Protein AF-A0A7V6MTU3-F1 (afdb_monomer_lite)

Structure (mmCIF, N/CA/C/O backbone):
data_AF-A0A7V6MTU3-F1
#
_entry.id   AF-A0A7V6MTU3-F1
#
loop_
_atom_site.group_PDB
_atom_site.id
_atom_site.type_symbol
_atom_site.label_atom_id
_atom_site.label_alt_id
_atom_site.label_comp_id
_atom_site.label_asym_id
_atom_site.label_entity_id
_atom_site.label_seq_id
_atom_site.pdbx_PDB_ins_code
_atom_site.Cartn_x
_atom_site.Cartn_y
_atom_site.Cartn_z
_atom_site.occupancy
_atom_site.B_iso_or_equiv
_atom_site.auth_seq_id
_atom_site.auth_comp_id
_atom_site.auth_asym_id
_atom_site.auth_atom_id
_atom_site.pdbx_PDB_model_num
ATOM 1 N N . VAL A 1 1 ? -1.695 -8.037 12.614 1.00 57.41 1 VAL A N 1
ATOM 2 C CA . VAL A 1 1 ? -1.425 -8.576 11.260 1.00 57.41 1 VAL A CA 1
ATOM 3 C C . VAL A 1 1 ? -1.387 -7.404 10.296 1.00 57.41 1 VAL A C 1
ATOM 5 O O . VAL A 1 1 ? -2.294 -6.583 10.355 1.00 57.41 1 VAL A O 1
ATOM 8 N N . LEU A 1 2 ? -0.326 -7.271 9.498 1.00 67.94 2 LEU A N 1
ATOM 9 C CA . LEU A 1 2 ? -0.232 -6.248 8.453 1.00 67.94 2 LEU A CA 1
ATOM 10 C C . LEU A 1 2 ? -1.149 -6.661 7.292 1.00 67.94 2 LEU A C 1
ATOM 12 O O . LEU A 1 2 ? -0.960 -7.730 6.722 1.00 67.94 2 LEU A O 1
ATOM 16 N N . GLU A 1 3 ? -2.148 -5.844 6.965 1.00 87.69 3 GLU A N 1
ATOM 17 C CA . GLU A 1 3 ? -3.038 -6.075 5.822 1.00 87.69 3 GLU A CA 1
ATOM 18 C C . GLU A 1 3 ? -2.499 -5.295 4.621 1.00 87.69 3 GLU A C 1
ATOM 20 O O . GLU A 1 3 ? -2.469 -4.060 4.627 1.00 87.69 3 GLU A O 1
ATOM 25 N N . TYR A 1 4 ? -2.049 -6.016 3.595 1.00 91.81 4 TYR A N 1
ATOM 26 C CA . TYR A 1 4 ? -1.508 -5.421 2.381 1.00 91.81 4 TYR A CA 1
ATOM 27 C C . TYR A 1 4 ? -1.908 -6.210 1.134 1.00 91.81 4 TYR A C 1
ATOM 29 O O . TYR A 1 4 ? -2.201 -7.403 1.188 1.00 91.81 4 TYR A O 1
ATOM 37 N N . ARG A 1 5 ? -1.901 -5.521 -0.007 1.00 93.12 5 ARG A N 1
ATOM 38 C CA . ARG A 1 5 ? -2.094 -6.085 -1.341 1.00 93.12 5 ARG A CA 1
ATOM 39 C C . ARG A 1 5 ? -1.060 -5.498 -2.289 1.00 93.12 5 ARG A C 1
ATOM 41 O O . ARG A 1 5 ? -0.813 -4.292 -2.267 1.00 93.12 5 ARG A O 1
ATOM 48 N N . ILE A 1 6 ? -0.489 -6.352 -3.131 1.00 91.88 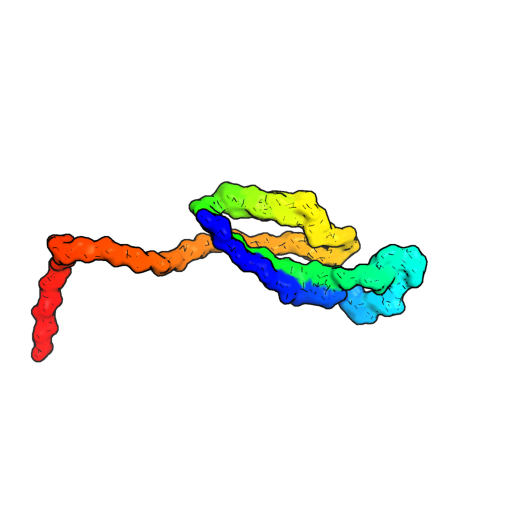6 ILE A N 1
ATOM 49 C CA . ILE A 1 6 ? 0.475 -5.969 -4.162 1.00 91.88 6 ILE A CA 1
ATOM 50 C C . ILE A 1 6 ? -0.087 -6.417 -5.503 1.00 91.88 6 ILE A C 1
ATOM 52 O O . ILE A 1 6 ? -0.473 -7.571 -5.664 1.00 91.88 6 ILE A O 1
ATOM 56 N N . GLU A 1 7 ? -0.156 -5.497 -6.457 1.00 91.81 7 GLU A N 1
ATOM 57 C CA . GLU A 1 7 ? -0.690 -5.752 -7.792 1.00 91.81 7 GLU A CA 1
ATOM 58 C C . GLU A 1 7 ? 0.359 -5.374 -8.838 1.00 91.81 7 GLU A C 1
ATOM 60 O O . GLU A 1 7 ? 0.898 -4.267 -8.804 1.00 91.81 7 GLU A O 1
ATOM 65 N N . ARG A 1 8 ? 0.629 -6.262 -9.802 1.00 89.06 8 ARG A N 1
ATOM 66 C CA . ARG A 1 8 ? 1.375 -5.901 -11.014 1.00 89.06 8 ARG A CA 1
ATOM 67 C C . ARG A 1 8 ? 0.433 -5.140 -11.943 1.00 89.06 8 ARG A C 1
ATOM 69 O O . ARG A 1 8 ? -0.552 -5.697 -12.415 1.00 89.06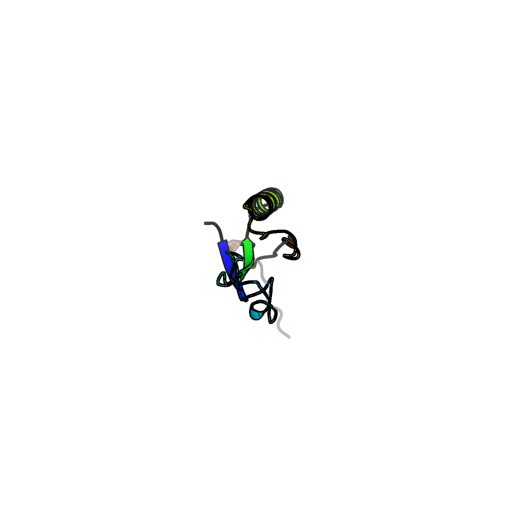 8 ARG A O 1
ATOM 76 N N . ILE A 1 9 ? 0.752 -3.883 -12.220 1.00 87.88 9 ILE A N 1
ATOM 77 C CA . ILE A 1 9 ? -0.051 -2.988 -13.063 1.00 87.88 9 ILE A CA 1
ATOM 78 C C . ILE A 1 9 ? 0.629 -2.644 -14.396 1.00 87.88 9 ILE A C 1
ATOM 80 O O . ILE A 1 9 ? 0.052 -1.912 -15.193 1.00 87.88 9 ILE A O 1
ATOM 84 N N . GLY A 1 10 ? 1.835 -3.161 -14.650 1.00 80.44 10 GLY A N 1
ATOM 85 C CA . GLY A 1 10 ? 2.540 -2.986 -15.921 1.00 80.44 10 GLY A CA 1
ATOM 86 C C . GLY A 1 10 ? 3.742 -3.921 -16.075 1.00 80.44 10 GLY A C 1
ATOM 87 O O . GLY A 1 10 ? 4.301 -4.381 -15.080 1.00 80.44 10 GLY A O 1
ATOM 88 N N . ILE A 1 11 ? 4.077 -4.226 -17.327 1.00 80.56 11 ILE A N 1
ATOM 89 C CA . ILE A 1 11 ? 5.294 -4.902 -17.812 1.00 80.56 11 ILE A CA 1
ATOM 90 C C . ILE A 1 11 ? 5.859 -3.996 -18.910 1.00 80.56 11 ILE A C 1
ATOM 92 O O . ILE A 1 11 ? 5.067 -3.396 -19.636 1.00 80.56 11 ILE A O 1
ATOM 96 N N . ASP A 1 12 ? 7.180 -3.860 -18.980 1.00 76.25 12 ASP A N 1
ATOM 97 C CA . ASP A 1 12 ? 7.889 -2.925 -19.858 1.00 76.25 12 ASP A CA 1
ATOM 98 C C . ASP A 1 12 ? 7.351 -1.494 -19.692 1.00 76.25 12 ASP A C 1
ATOM 100 O O . ASP A 1 12 ? 7.080 -0.764 -20.640 1.00 76.25 12 ASP A O 1
ATOM 104 N N . SER A 1 13 ? 7.101 -1.098 -18.447 1.00 71.12 13 SER A N 1
ATOM 105 C CA . SER A 1 13 ? 6.476 0.176 -18.086 1.00 71.12 13 SER A CA 1
ATOM 106 C C . SER A 1 13 ? 7.389 1.392 -18.275 1.00 71.12 13 SER A C 1
ATOM 108 O O . SER A 1 13 ? 6.878 2.511 -18.337 1.00 71.12 13 SER A O 1
ATOM 110 N N . LEU A 1 14 ? 8.710 1.202 -18.344 1.00 72.75 14 LEU A N 1
ATOM 111 C CA . LEU A 1 14 ? 9.699 2.253 -18.593 1.00 72.75 14 LEU A CA 1
ATOM 112 C C . LEU A 1 14 ? 9.919 2.453 -20.087 1.00 72.75 14 LEU A C 1
ATOM 114 O O . LEU A 1 14 ? 9.909 3.584 -20.572 1.00 72.75 14 LEU A O 1
ATOM 118 N N . TYR A 1 15 ? 10.126 1.352 -20.806 1.00 71.94 15 TYR A N 1
ATOM 119 C CA . TYR A 1 15 ? 10.577 1.391 -22.196 1.00 71.94 15 TYR A CA 1
ATOM 120 C C . TYR A 1 15 ? 9.450 1.115 -23.196 1.00 71.94 15 TYR A C 1
ATOM 122 O O . TYR A 1 15 ? 9.517 1.578 -24.337 1.00 71.94 15 TYR A O 1
ATOM 130 N N . GLY A 1 16 ? 8.388 0.423 -22.779 1.00 71.00 16 GLY A N 1
ATOM 131 C CA . GLY A 1 16 ? 7.240 0.073 -23.611 1.00 71.00 16 GLY A CA 1
ATOM 132 C C . GLY A 1 16 ? 7.665 -0.539 -24.943 1.00 71.00 16 GLY A C 1
ATOM 133 O O . GLY A 1 16 ? 8.586 -1.348 -25.018 1.00 71.00 16 GLY A O 1
ATOM 134 N N . SER A 1 17 ? 7.051 -0.073 -26.031 1.00 70.06 17 SER A N 1
ATOM 135 C CA . SER A 1 17 ? 7.377 -0.499 -27.400 1.00 70.06 17 SER A CA 1
ATOM 136 C C . SER A 1 17 ? 8.793 -0.120 -27.863 1.00 70.06 17 SER A C 1
ATOM 138 O O . SER A 1 17 ? 9.220 -0.561 -28.929 1.00 70.06 17 SER A O 1
ATOM 140 N N . ARG A 1 18 ? 9.523 0.714 -27.107 1.00 70.25 18 ARG A N 1
ATOM 141 C CA . ARG A 1 18 ? 10.909 1.106 -27.409 1.00 70.25 18 ARG A CA 1
ATOM 142 C C . ARG A 1 18 ? 11.940 0.166 -26.784 1.00 70.25 18 ARG A C 1
ATOM 144 O O . ARG A 1 18 ? 13.127 0.409 -26.961 1.00 70.25 18 ARG A O 1
ATOM 151 N N . SER A 1 19 ? 11.527 -0.911 -26.113 1.00 69.06 19 SER A N 1
ATOM 152 C CA . SER A 1 19 ? 12.442 -1.955 -25.624 1.00 69.06 19 SER A CA 1
ATOM 153 C C . SER A 1 19 ? 13.351 -2.497 -26.738 1.00 69.06 19 SER A C 1
ATOM 155 O O . SER A 1 19 ? 14.557 -2.619 -26.550 1.00 69.06 19 SER A O 1
ATOM 157 N N . ASN A 1 20 ? 12.809 -2.672 -27.949 1.00 69.38 20 ASN A N 1
ATOM 158 C CA . ASN A 1 20 ? 13.565 -3.087 -29.138 1.00 69.38 20 ASN A CA 1
ATOM 159 C C . ASN A 1 20 ? 14.571 -2.040 -29.659 1.00 69.38 20 ASN A C 1
ATOM 161 O O . ASN A 1 20 ? 15.373 -2.358 -30.532 1.00 69.38 20 ASN A O 1
ATOM 165 N N . GLN A 1 21 ? 14.522 -0.797 -29.167 1.00 72.62 21 GLN A N 1
ATOM 166 C CA . GLN A 1 21 ? 15.457 0.280 -29.522 1.00 72.62 21 GLN A CA 1
ATOM 167 C C . GLN A 1 21 ? 16.605 0.406 -28.509 1.00 72.62 21 GLN A C 1
ATOM 169 O O . GLN A 1 21 ? 17.508 1.219 -28.705 1.00 72.62 21 GLN A O 1
ATOM 174 N N . ILE A 1 22 ? 16.579 -0.376 -27.424 1.00 71.12 22 ILE A N 1
ATOM 175 C CA . ILE A 1 22 ? 17.667 -0.431 -26.450 1.00 71.12 22 ILE A CA 1
ATOM 176 C C . ILE A 1 22 ? 18.836 -1.203 -27.088 1.00 71.12 22 ILE A C 1
ATOM 178 O O . ILE A 1 22 ? 18.630 -2.341 -27.518 1.00 71.12 22 ILE A O 1
ATOM 182 N N . PRO A 1 23 ? 20.052 -0.624 -27.156 1.00 73.56 23 PRO A N 1
ATOM 183 C CA . PRO A 1 23 ? 21.213 -1.305 -27.722 1.00 73.56 23 PRO A CA 1
ATOM 184 C C . PRO A 1 23 ? 21.507 -2.635 -27.023 1.00 73.56 23 PRO A C 1
ATOM 186 O O . PRO A 1 23 ? 21.392 -2.743 -25.806 1.00 73.56 23 PRO A O 1
ATOM 189 N N . ASP A 1 24 ? 21.970 -3.627 -27.779 1.00 71.88 24 ASP A N 1
ATOM 190 C CA . ASP A 1 24 ? 22.344 -4.969 -27.293 1.00 71.88 24 ASP A CA 1
ATOM 191 C C . ASP A 1 24 ? 23.442 -4.951 -26.229 1.00 71.88 24 ASP A C 1
ATOM 193 O O . ASP A 1 24 ? 23.537 -5.850 -25.401 1.00 71.88 24 ASP A O 1
ATOM 197 N N . THR A 1 25 ? 24.250 -3.897 -26.231 1.00 70.88 25 THR A N 1
ATOM 198 C CA . THR A 1 25 ? 25.297 -3.634 -25.243 1.00 70.88 25 THR A CA 1
ATOM 199 C C . THR A 1 25 ? 24.759 -3.090 -23.922 1.00 70.88 25 THR A C 1
ATOM 201 O O . THR A 1 25 ? 25.498 -3.034 -22.940 1.00 70.88 25 THR A O 1
ATOM 204 N N . TYR A 1 26 ? 23.489 -2.682 -23.868 1.00 64.31 26 TYR A N 1
ATOM 205 C CA . TYR A 1 26 ? 22.865 -2.195 -22.648 1.00 64.31 26 TYR A CA 1
ATOM 206 C C . TYR A 1 26 ? 22.401 -3.392 -21.802 1.00 64.31 26 TYR A C 1
ATOM 208 O O . TYR A 1 26 ? 21.588 -4.192 -22.271 1.00 64.31 26 TYR A O 1
ATOM 216 N N . PRO A 1 27 ? 22.823 -3.506 -20.527 1.00 59.62 27 PRO A N 1
ATOM 217 C CA . PRO A 1 27 ? 22.502 -4.657 -19.671 1.00 59.62 27 PRO A CA 1
ATOM 218 C C . PRO A 1 27 ? 20.994 -4.824 -19.398 1.00 59.62 27 PRO A C 1
ATOM 220 O O . PRO A 1 27 ? 20.565 -5.829 -18.840 1.00 59.62 27 PRO A O 1
ATOM 223 N N . VAL A 1 28 ? 20.188 -3.838 -19.800 1.00 60.97 28 VAL A N 1
ATOM 224 C CA . VAL A 1 28 ? 18.748 -3.725 -19.553 1.00 60.97 28 VAL A CA 1
ATOM 225 C C . VAL A 1 28 ? 17.910 -4.215 -20.748 1.00 60.97 28 VAL A C 1
ATOM 227 O O . VAL A 1 28 ? 16.697 -4.306 -20.616 1.00 60.97 28 VAL A O 1
ATOM 230 N N . LYS A 1 29 ? 18.505 -4.576 -21.903 1.00 58.81 29 LYS A N 1
ATOM 231 C CA . LYS A 1 29 ? 17.749 -4.965 -23.119 1.00 58.81 29 LYS A CA 1
ATOM 232 C C . LYS A 1 29 ? 16.774 -6.134 -22.891 1.00 58.81 29 LYS A C 1
ATOM 234 O O . LYS A 1 29 ? 15.708 -6.166 -23.492 1.00 58.81 29 LYS A O 1
ATOM 239 N N . ASN A 1 30 ? 17.116 -7.050 -21.982 1.00 58.00 30 ASN A N 1
ATOM 240 C CA . ASN A 1 30 ? 16.267 -8.184 -21.596 1.00 58.00 30 ASN A CA 1
ATOM 241 C C . ASN A 1 30 ? 15.622 -8.013 -20.208 1.00 58.00 30 ASN A C 1
ATOM 243 O O . ASN A 1 30 ? 15.045 -8.961 -19.677 1.00 58.00 30 ASN A O 1
ATOM 247 N N . ALA A 1 31 ? 15.755 -6.842 -19.580 1.00 59.81 31 ALA A N 1
ATOM 248 C CA . ALA A 1 31 ? 15.173 -6.589 -18.272 1.00 59.81 31 ALA A CA 1
ATOM 249 C C . ALA A 1 31 ? 13.719 -6.143 -18.443 1.00 59.81 31 ALA A C 1
ATOM 251 O O . ALA A 1 31 ? 13.440 -5.013 -18.837 1.00 59.81 31 ALA A O 1
ATOM 252 N N . THR A 1 32 ? 12.794 -7.040 -18.114 1.00 65.19 32 THR A N 1
ATOM 253 C CA . THR A 1 32 ? 11.374 -6.718 -17.999 1.00 65.19 32 THR A CA 1
ATOM 254 C C . THR A 1 32 ? 11.176 -5.801 -16.798 1.00 65.19 32 THR A C 1
ATOM 256 O O . THR A 1 32 ? 11.197 -6.248 -15.649 1.00 65.19 32 THR A O 1
ATOM 259 N N . ASP A 1 33 ? 11.001 -4.507 -17.035 1.00 74.75 33 ASP A N 1
ATOM 260 C CA . ASP A 1 33 ? 10.652 -3.595 -15.956 1.00 74.75 33 ASP A CA 1
ATOM 261 C C . ASP A 1 33 ? 9.167 -3.776 -15.596 1.00 74.75 33 ASP A C 1
ATOM 263 O O . ASP A 1 33 ? 8.304 -3.941 -16.461 1.00 74.75 33 ASP A O 1
ATOM 267 N N . VAL A 1 34 ? 8.852 -3.808 -14.304 1.00 79.06 34 VAL A N 1
ATOM 268 C CA . VAL A 1 34 ? 7.480 -4.022 -13.833 1.00 79.06 34 VAL A CA 1
ATOM 269 C C . VAL A 1 34 ? 7.000 -2.824 -13.045 1.00 79.06 34 VAL A C 1
ATOM 271 O O . VAL A 1 34 ? 7.693 -2.303 -12.171 1.00 79.06 34 VAL A O 1
ATOM 274 N N . ARG A 1 35 ? 5.757 -2.420 -13.303 1.00 83.50 35 ARG A N 1
ATOM 275 C CA . ARG A 1 35 ? 5.073 -1.446 -12.460 1.00 83.50 35 ARG A CA 1
ATOM 276 C C . ARG A 1 35 ? 4.190 -2.172 -11.468 1.00 83.50 35 ARG A C 1
ATOM 278 O O . ARG A 1 35 ? 3.340 -2.977 -11.849 1.00 83.50 35 ARG A O 1
ATOM 285 N N . VAL A 1 36 ? 4.363 -1.844 -10.197 1.00 86.75 36 VAL A N 1
ATOM 286 C CA . VAL A 1 36 ? 3.615 -2.432 -9.086 1.00 86.75 36 VAL A CA 1
ATOM 287 C C . VAL A 1 36 ? 2.798 -1.373 -8.354 1.00 86.75 36 VAL A C 1
ATOM 289 O O . VAL A 1 36 ? 3.166 -0.199 -8.301 1.00 86.75 36 VAL A O 1
ATOM 292 N N . ARG A 1 37 ? 1.666 -1.790 -7.790 1.00 90.25 37 ARG A N 1
ATOM 293 C CA . ARG A 1 37 ? 0.833 -0.997 -6.888 1.00 90.25 37 ARG A CA 1
ATOM 294 C C . ARG A 1 37 ? 0.777 -1.690 -5.538 1.00 90.25 37 ARG A C 1
ATOM 296 O O . ARG A 1 37 ? 0.363 -2.841 -5.454 1.00 90.25 37 ARG A O 1
ATOM 303 N N . PHE A 1 38 ? 1.121 -0.947 -4.496 1.00 91.75 38 PHE A N 1
ATOM 304 C CA . PHE A 1 38 ? 0.965 -1.371 -3.113 1.00 91.75 38 PHE A CA 1
ATOM 305 C C . PHE A 1 38 ? -0.275 -0.710 -2.518 1.00 91.75 38 PHE A C 1
ATOM 307 O O . PHE A 1 38 ? -0.482 0.496 -2.660 1.00 91.75 38 PHE A O 1
ATOM 314 N N . VAL A 1 39 ? -1.093 -1.501 -1.836 1.00 93.31 39 VAL A N 1
ATOM 315 C CA . VAL A 1 39 ? -2.195 -1.023 -1.002 1.00 93.31 39 VAL A CA 1
ATOM 316 C C . VAL A 1 39 ? -1.954 -1.578 0.389 1.00 93.31 39 VAL A C 1
ATOM 318 O O . VAL A 1 39 ? -1.927 -2.790 0.564 1.00 93.31 39 VAL A O 1
ATOM 321 N N . VAL A 1 40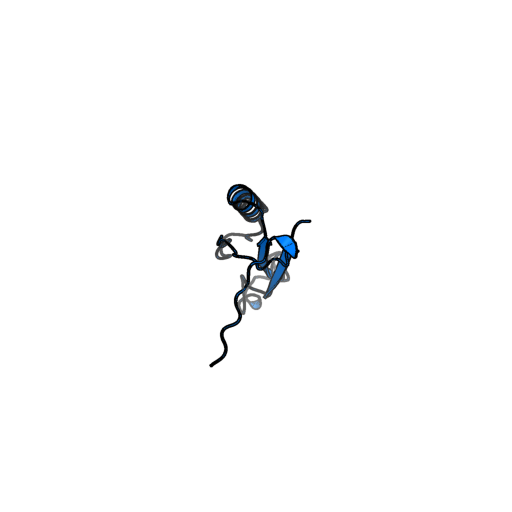 ? -1.758 -0.706 1.372 1.00 92.88 40 VAL A N 1
ATOM 322 C CA . VAL A 1 40 ? -1.436 -1.105 2.747 1.00 92.88 40 VAL A CA 1
ATOM 323 C C . VAL A 1 40 ? -2.416 -0.426 3.690 1.00 92.88 40 VAL A C 1
ATOM 325 O O . VAL A 1 40 ? -2.649 0.781 3.585 1.00 92.88 40 VAL A O 1
ATOM 328 N N . ARG A 1 41 ? -3.003 -1.192 4.613 1.00 92.50 41 ARG A N 1
ATOM 329 C CA . ARG A 1 41 ? -3.795 -0.640 5.713 1.00 92.50 41 ARG A CA 1
ATOM 330 C C . ARG A 1 41 ? -2.903 -0.492 6.940 1.00 92.50 41 ARG A C 1
ATOM 332 O O . ARG A 1 41 ? -2.240 -1.435 7.361 1.00 92.50 41 ARG A O 1
ATOM 339 N N . VAL A 1 42 ? -2.926 0.698 7.527 1.00 91.94 42 VAL A N 1
ATOM 340 C CA . VAL A 1 42 ? -2.146 1.054 8.716 1.00 91.94 42 VAL A CA 1
ATOM 341 C C . VAL A 1 42 ? -3.045 1.690 9.771 1.00 91.94 42 VAL A C 1
ATOM 343 O O . VAL A 1 42 ? -4.112 2.216 9.456 1.00 91.94 42 VAL A O 1
ATOM 346 N N . SER A 1 43 ? -2.619 1.642 11.032 1.00 90.19 43 SER A N 1
ATOM 347 C CA . SER A 1 43 ? -3.384 2.152 12.177 1.00 90.19 43 SER A CA 1
ATOM 348 C C . SER A 1 43 ? -3.267 3.665 12.381 1.00 90.19 43 SER A C 1
ATOM 350 O O . SER A 1 43 ? -4.064 4.243 13.115 1.00 90.19 43 SER A O 1
ATOM 352 N N . SER A 1 44 ? -2.286 4.326 11.755 1.00 90.88 44 SER A N 1
ATOM 353 C CA . SER A 1 44 ? -2.068 5.764 11.914 1.00 90.88 44 SER A CA 1
ATOM 354 C C . SER A 1 44 ? -1.430 6.409 10.684 1.00 90.88 44 SER A C 1
ATOM 356 O O . SER A 1 44 ? -0.774 5.754 9.873 1.00 90.88 44 SER A O 1
ATOM 358 N N . ASN A 1 45 ? -1.560 7.735 10.590 1.00 91.69 45 ASN A N 1
ATOM 359 C CA . ASN A 1 45 ? -0.864 8.525 9.573 1.00 91.69 45 ASN A CA 1
ATOM 360 C C . ASN A 1 45 ? 0.665 8.475 9.725 1.00 91.69 45 ASN A C 1
ATOM 362 O O . ASN A 1 45 ? 1.374 8.623 8.733 1.00 91.69 45 ASN A O 1
ATOM 366 N N . MET A 1 46 ? 1.189 8.275 10.940 1.00 94.00 46 MET A N 1
ATOM 367 C CA . MET A 1 46 ? 2.636 8.137 11.137 1.00 94.00 46 MET A CA 1
ATOM 368 C C . MET A 1 46 ? 3.157 6.838 10.525 1.00 94.00 46 MET A C 1
ATOM 370 O O . MET A 1 46 ? 4.163 6.858 9.823 1.00 94.00 46 MET A O 1
ATOM 374 N N . GLU A 1 47 ? 2.442 5.731 10.719 1.00 92.94 47 GLU A N 1
ATOM 375 C CA . GLU A 1 47 ? 2.784 4.454 10.085 1.00 92.94 47 GLU A CA 1
ATOM 376 C C . GLU A 1 47 ? 2.650 4.533 8.556 1.00 92.94 47 GLU A C 1
ATOM 378 O O . GLU A 1 47 ? 3.512 4.025 7.844 1.00 92.94 47 GLU A O 1
ATOM 383 N N . ALA A 1 48 ? 1.651 5.259 8.032 1.00 92.38 48 ALA A N 1
ATOM 384 C CA . ALA A 1 48 ? 1.527 5.503 6.589 1.00 92.38 48 ALA A CA 1
ATOM 385 C C . ALA A 1 48 ? 2.776 6.192 6.012 1.00 92.38 48 ALA A C 1
ATOM 387 O O . ALA A 1 48 ? 3.287 5.785 4.970 1.00 92.38 48 ALA A O 1
ATOM 388 N N . ARG A 1 49 ? 3.304 7.202 6.720 1.00 92.81 49 ARG A N 1
ATOM 389 C CA . ARG A 1 49 ? 4.534 7.907 6.324 1.00 92.81 49 ARG A CA 1
ATOM 390 C C . ARG A 1 49 ? 5.762 7.002 6.362 1.00 92.81 49 ARG A C 1
ATOM 392 O O . ARG A 1 49 ? 6.600 7.108 5.476 1.00 92.81 49 ARG A O 1
ATOM 399 N N . LYS A 1 50 ? 5.871 6.108 7.350 1.00 92.69 50 LYS A N 1
ATOM 400 C CA . LYS A 1 50 ? 6.971 5.130 7.405 1.00 92.69 50 LYS A CA 1
ATOM 401 C C . LYS A 1 50 ? 6.947 4.201 6.194 1.00 92.69 50 LYS A C 1
ATOM 403 O O . LYS A 1 50 ? 7.977 4.031 5.554 1.00 92.69 50 LYS A O 1
ATOM 408 N N . VAL A 1 51 ? 5.771 3.675 5.846 1.00 90.88 51 VAL A N 1
ATOM 409 C CA . VAL A 1 51 ? 5.598 2.840 4.647 1.00 90.88 51 VAL A CA 1
ATOM 410 C C . VAL A 1 51 ? 5.979 3.618 3.388 1.00 90.88 51 VAL A C 1
ATOM 412 O O . VAL A 1 51 ? 6.729 3.114 2.562 1.00 90.88 51 VAL A O 1
ATOM 415 N N . GLU A 1 52 ? 5.514 4.859 3.241 1.00 89.00 52 GLU A N 1
ATOM 416 C CA . GLU A 1 52 ? 5.889 5.706 2.104 1.00 89.00 52 GLU A CA 1
ATOM 417 C C . GLU A 1 52 ? 7.405 5.930 2.008 1.00 89.00 52 GLU A C 1
ATOM 419 O O . GLU A 1 52 ? 7.963 5.830 0.915 1.00 89.00 52 GLU A O 1
ATOM 424 N N . ASN A 1 53 ? 8.067 6.206 3.132 1.00 89.69 53 ASN A N 1
ATOM 425 C CA . ASN A 1 53 ? 9.512 6.414 3.173 1.00 89.69 53 ASN A CA 1
ATOM 426 C C . ASN A 1 53 ? 10.280 5.152 2.783 1.00 89.69 53 ASN A C 1
ATOM 428 O O . ASN A 1 53 ? 11.219 5.252 2.002 1.00 89.69 53 ASN A O 1
ATOM 432 N N . GLU A 1 54 ? 9.859 3.982 3.264 1.00 88.69 54 GLU A N 1
ATOM 433 C CA . GLU A 1 54 ? 10.470 2.701 2.899 1.00 88.69 54 GLU A CA 1
ATOM 434 C C . GLU A 1 54 ? 10.330 2.434 1.393 1.00 88.69 54 GLU A C 1
ATOM 436 O O . GLU A 1 54 ? 11.306 2.145 0.703 1.00 88.69 54 GLU A O 1
ATOM 441 N N . ILE A 1 55 ? 9.125 2.635 0.848 1.00 86.56 55 ILE A N 1
ATOM 442 C CA . ILE A 1 55 ? 8.839 2.447 -0.581 1.00 86.56 55 ILE A CA 1
ATOM 443 C C . ILE A 1 55 ? 9.644 3.426 -1.448 1.00 86.56 55 ILE A C 1
ATOM 445 O O . ILE A 1 55 ? 10.109 3.070 -2.529 1.00 86.56 55 ILE A O 1
ATOM 449 N N . LYS A 1 56 ? 9.835 4.668 -0.995 1.00 82.69 56 LYS A N 1
ATOM 450 C CA . LYS A 1 56 ? 10.657 5.652 -1.713 1.00 82.69 56 LYS A CA 1
ATOM 451 C C . LYS A 1 56 ? 12.156 5.378 -1.569 1.00 82.69 56 LYS A C 1
ATOM 453 O O . LYS A 1 56 ? 12.885 5.573 -2.539 1.00 82.69 56 LYS A O 1
ATOM 458 N N . GLY A 1 57 ? 12.598 4.936 -0.394 1.00 80.19 57 GLY A N 1
ATOM 459 C CA . GLY A 1 57 ? 13.999 4.685 -0.058 1.00 80.19 57 GLY A CA 1
ATOM 460 C C . GLY A 1 57 ? 14.563 3.406 -0.675 1.00 80.19 57 GLY A C 1
ATOM 461 O O . GLY A 1 57 ? 15.723 3.392 -1.071 1.00 80.19 57 GLY A O 1
ATOM 462 N N . GLY A 1 58 ? 13.741 2.366 -0.848 1.00 71.12 58 GLY A N 1
ATOM 463 C CA . GLY A 1 58 ? 14.158 1.054 -1.359 1.00 71.12 58 GLY A CA 1
ATOM 464 C C . GLY A 1 58 ? 14.541 0.994 -2.844 1.00 71.12 58 GLY A C 1
ATOM 465 O O . GLY A 1 58 ? 14.669 -0.098 -3.386 1.00 71.12 58 GLY A O 1
ATOM 466 N N . GLY A 1 59 ? 14.673 2.129 -3.541 1.00 63.25 59 GLY A N 1
ATOM 467 C CA . GLY A 1 59 ? 15.114 2.150 -4.945 1.00 63.25 59 GLY A CA 1
ATOM 468 C C . GLY A 1 59 ? 14.141 1.493 -5.934 1.00 63.25 59 GLY A C 1
ATOM 469 O O . GLY A 1 59 ? 14.509 1.210 -7.068 1.00 63.25 59 GLY A O 1
ATOM 470 N N . ILE A 1 60 ? 12.882 1.282 -5.531 1.00 62.62 60 ILE A N 1
ATOM 471 C CA . ILE A 1 60 ? 11.807 0.692 -6.359 1.00 62.62 60 ILE A CA 1
ATOM 472 C C . ILE A 1 60 ? 11.453 1.589 -7.558 1.00 62.62 60 ILE A C 1
ATOM 474 O O . ILE A 1 60 ? 10.808 1.172 -8.519 1.00 62.62 60 ILE A O 1
ATOM 478 N N . ASN A 1 61 ? 11.903 2.840 -7.509 1.00 58.88 61 ASN A N 1
ATOM 479 C CA . ASN A 1 61 ? 11.974 3.714 -8.662 1.00 58.88 61 ASN A CA 1
ATOM 480 C C . ASN A 1 61 ? 13.237 3.343 -9.421 1.00 58.88 61 ASN A C 1
ATOM 482 O O . ASN A 1 61 ? 14.328 3.770 -9.044 1.00 58.88 61 ASN A O 1
ATOM 486 N N . GLY A 1 62 ? 13.088 2.565 -10.489 1.00 55.66 62 GLY A N 1
ATOM 487 C CA . GLY A 1 62 ? 14.169 2.384 -11.450 1.00 55.66 62 GLY A CA 1
ATOM 488 C C . GLY A 1 62 ? 14.763 3.729 -11.895 1.00 55.66 62 GLY A C 1
ATOM 489 O O . GLY A 1 62 ? 14.138 4.788 -11.733 1.00 55.66 62 GLY A O 1
ATOM 490 N N . VAL A 1 63 ? 15.975 3.645 -12.450 1.00 51.38 63 VAL A N 1
ATOM 491 C CA . VAL A 1 63 ? 16.827 4.745 -12.939 1.00 51.38 63 VAL A CA 1
ATOM 492 C C . VAL A 1 63 ? 16.019 5.835 -13.666 1.00 51.38 63 VAL A C 1
ATOM 494 O O . VAL A 1 63 ? 14.982 5.554 -14.264 1.00 51.38 63 VAL A O 1
ATOM 497 N N . ALA A 1 64 ? 16.496 7.083 -13.583 1.00 50.75 64 ALA A N 1
ATOM 498 C CA . ALA A 1 64 ? 15.906 8.300 -14.152 1.00 50.75 64 ALA A CA 1
ATOM 499 C C . ALA A 1 64 ? 14.970 8.057 -15.361 1.00 50.75 64 ALA A C 1
ATOM 501 O O . ALA A 1 64 ? 15.421 7.656 -16.429 1.00 50.75 64 ALA A O 1
ATOM 502 N N . GLY A 1 65 ? 13.664 8.314 -15.184 1.00 52.41 65 GLY A N 1
ATOM 503 C CA . GLY A 1 65 ? 12.644 8.156 -16.237 1.00 52.41 65 GLY A CA 1
ATOM 504 C C . GLY A 1 65 ? 11.367 7.410 -15.823 1.00 52.41 65 GLY A C 1
ATOM 505 O O . GLY A 1 65 ? 10.364 7.490 -16.523 1.00 52.41 65 GLY A O 1
ATOM 506 N N . SER A 1 66 ? 11.345 6.754 -14.658 1.00 58.31 66 SER A N 1
ATOM 507 C CA . SER A 1 66 ? 10.242 5.879 -14.207 1.00 58.31 66 SER A CA 1
ATOM 508 C C . SER A 1 66 ? 8.920 6.550 -13.804 1.00 58.31 66 SER A C 1
ATOM 510 O O . SER A 1 66 ? 7.935 5.883 -13.467 1.00 58.31 66 SER A O 1
ATOM 512 N N . GLY A 1 67 ? 8.865 7.883 -13.829 1.00 63.38 67 GLY A N 1
ATOM 513 C CA . GLY A 1 67 ? 7.718 8.656 -13.344 1.00 63.38 67 GLY A CA 1
ATOM 514 C C . GLY A 1 67 ? 7.553 8.659 -11.814 1.00 63.38 67 GLY A C 1
ATOM 515 O O . GLY A 1 67 ? 6.596 9.261 -11.328 1.00 63.38 67 GLY A O 1
ATOM 516 N N . GLY A 1 68 ? 8.482 8.029 -11.078 1.00 74.00 68 GLY A N 1
ATOM 517 C CA . GLY A 1 68 ? 8.570 8.009 -9.611 1.00 74.00 68 GLY A CA 1
ATOM 518 C C . GLY A 1 68 ? 7.465 7.224 -8.888 1.00 74.00 68 GLY A C 1
ATOM 519 O O . GLY A 1 68 ? 6.532 6.701 -9.503 1.00 74.00 68 GLY A O 1
ATOM 520 N N . VAL A 1 69 ? 7.542 7.176 -7.549 1.00 81.88 69 VAL A N 1
ATOM 521 C CA . VAL A 1 69 ? 6.447 6.681 -6.696 1.00 81.88 69 VAL A CA 1
ATOM 522 C C . VAL A 1 69 ? 5.404 7.777 -6.549 1.00 81.88 69 VAL A C 1
ATOM 524 O O . VAL A 1 69 ? 5.700 8.868 -6.059 1.00 81.88 69 VAL A O 1
ATOM 527 N N . LYS A 1 70 ? 4.152 7.455 -6.870 1.00 86.00 70 LYS A N 1
ATOM 528 C CA . LYS A 1 70 ? 3.000 8.239 -6.419 1.00 86.00 70 LYS A CA 1
ATOM 529 C C . LYS A 1 70 ? 2.375 7.559 -5.210 1.00 86.00 70 LYS A C 1
ATOM 531 O O . LYS A 1 70 ? 2.027 6.382 -5.282 1.00 86.00 70 LYS A O 1
ATOM 536 N N . THR A 1 71 ? 2.210 8.304 -4.124 1.00 89.69 71 THR A N 1
ATOM 537 C CA . THR A 1 71 ? 1.537 7.840 -2.909 1.00 89.69 71 THR A CA 1
ATOM 538 C C . THR A 1 71 ? 0.269 8.643 -2.664 1.00 89.69 71 THR A C 1
ATOM 540 O O . THR A 1 71 ? 0.146 9.800 -3.062 1.00 89.69 71 THR A O 1
ATOM 543 N N . ASN A 1 72 ? -0.709 8.002 -2.032 1.00 92.12 72 ASN A N 1
ATOM 544 C CA . ASN A 1 72 ? -1.904 8.660 -1.531 1.00 92.12 72 ASN A CA 1
ATOM 545 C C . ASN A 1 72 ? -2.328 7.961 -0.239 1.00 92.12 72 ASN A C 1
ATOM 547 O O . ASN A 1 72 ? -2.400 6.733 -0.196 1.00 92.12 72 ASN A O 1
ATOM 551 N N . THR A 1 73 ? -2.630 8.744 0.792 1.00 92.75 73 THR A N 1
ATOM 552 C CA . THR A 1 73 ? -3.151 8.242 2.064 1.00 92.75 73 THR A CA 1
ATOM 553 C C . THR A 1 73 ? -4.560 8.771 2.253 1.00 92.75 73 THR A C 1
ATOM 555 O O . THR A 1 73 ? -4.793 9.976 2.212 1.00 92.75 73 THR A O 1
ATOM 558 N N . ARG A 1 74 ? -5.506 7.866 2.509 1.00 91.75 74 ARG A N 1
ATOM 559 C CA . ARG A 1 74 ? -6.889 8.221 2.834 1.00 91.75 74 ARG A CA 1
ATOM 560 C C . ARG A 1 74 ? -7.329 7.529 4.113 1.00 91.75 74 ARG A C 1
ATOM 562 O O . ARG A 1 74 ? -6.972 6.376 4.347 1.00 91.75 74 ARG A O 1
ATOM 569 N N . LYS A 1 75 ? -8.150 8.212 4.912 1.00 90.31 75 LYS A N 1
ATOM 570 C CA . LYS A 1 75 ? -8.860 7.566 6.019 1.00 90.31 75 LYS A CA 1
ATOM 571 C C . LYS A 1 75 ? -9.864 6.571 5.443 1.00 90.31 75 LYS A C 1
ATOM 573 O O . LYS A 1 75 ? -10.568 6.878 4.482 1.00 90.31 75 LYS A O 1
ATOM 578 N N . ILE A 1 76 ? -9.916 5.383 6.030 1.00 85.19 76 ILE A N 1
ATOM 579 C CA . ILE A 1 76 ? -10.888 4.350 5.681 1.00 85.19 76 ILE A CA 1
ATOM 580 C C . ILE A 1 76 ? -11.865 4.260 6.849 1.00 85.19 76 ILE A C 1
ATOM 582 O O . ILE A 1 76 ? -11.446 4.015 7.978 1.00 85.19 76 ILE A O 1
ATOM 586 N N . ILE A 1 77 ? -13.152 4.466 6.579 1.00 82.06 77 ILE A N 1
ATOM 587 C CA . ILE A 1 77 ? -14.215 4.114 7.521 1.00 82.06 77 ILE A CA 1
ATOM 588 C C . ILE A 1 77 ? -14.516 2.639 7.267 1.00 82.06 77 ILE A C 1
ATOM 590 O O . ILE A 1 77 ? -14.927 2.265 6.170 1.00 82.06 77 ILE A O 1
ATOM 594 N N . GLY A 1 78 ? -14.199 1.795 8.244 1.00 76.12 78 GLY A N 1
ATOM 595 C CA . GLY A 1 78 ? -14.478 0.365 8.185 1.00 76.12 78 GLY A CA 1
ATOM 596 C C . GLY A 1 78 ? -15.832 0.047 8.806 1.00 76.12 78 GLY A C 1
ATOM 597 O O . GLY A 1 78 ? -16.240 0.694 9.768 1.00 76.12 78 GLY A O 1
ATOM 598 N N . VAL A 1 79 ? -16.497 -0.983 8.290 1.00 79.56 79 VAL A N 1
ATOM 599 C CA . VAL A 1 79 ? -17.610 -1.631 8.988 1.00 79.56 79 VAL A CA 1
ATOM 600 C C . VAL A 1 79 ? -17.018 -2.732 9.854 1.00 79.56 79 VAL A C 1
ATOM 602 O O . VAL A 1 79 ? -16.232 -3.550 9.374 1.00 79.56 79 VAL A O 1
ATOM 605 N N . LYS A 1 80 ? -17.373 -2.741 11.136 1.00 79.44 80 LYS A N 1
ATOM 606 C CA . LYS A 1 80 ? -16.971 -3.789 12.069 1.00 79.44 80 LYS A CA 1
ATOM 607 C C . LYS A 1 80 ? -18.229 -4.401 12.661 1.00 79.44 80 LYS A C 1
ATOM 609 O O . LYS A 1 80 ? -19.041 -3.680 13.233 1.00 79.44 80 LYS A O 1
ATOM 614 N N . SER A 1 81 ? -18.376 -5.717 12.548 1.00 84.19 81 SER A N 1
ATOM 615 C CA . SER A 1 81 ? -19.388 -6.429 13.322 1.00 84.19 81 SER A CA 1
ATOM 616 C C . SER A 1 81 ? -19.029 -6.306 14.798 1.00 84.19 81 SER A C 1
ATOM 618 O O . SER A 1 81 ? -17.916 -6.649 15.203 1.00 84.19 81 SER A O 1
ATOM 620 N N . THR A 1 82 ? -19.953 -5.777 15.590 1.00 87.81 82 THR A N 1
ATOM 621 C CA . THR A 1 82 ? -19.810 -5.680 17.039 1.00 87.81 82 THR A CA 1
ATOM 622 C C . THR A 1 82 ? -20.957 -6.423 17.698 1.00 87.81 82 THR A C 1
ATOM 624 O O . T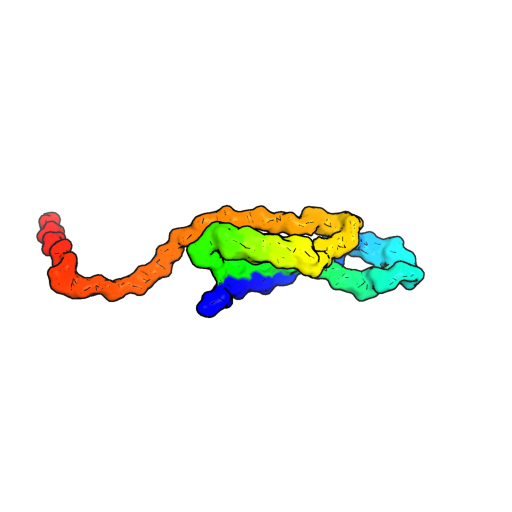HR A 1 82 ? -22.079 -6.408 17.196 1.00 87.81 82 THR A O 1
ATOM 627 N N . LEU A 1 83 ? -20.671 -7.083 18.817 1.00 91.00 83 LEU A N 1
ATOM 628 C CA . LEU A 1 83 ? -21.714 -7.602 19.686 1.00 91.00 83 LEU A CA 1
ATOM 629 C C . LEU A 1 83 ? -22.298 -6.416 20.455 1.00 91.00 83 LEU A C 1
ATOM 631 O O . LEU A 1 83 ? -21.549 -5.676 21.094 1.00 91.00 83 LEU A O 1
ATOM 635 N N . ILE A 1 84 ? -23.610 -6.228 20.371 1.00 90.38 84 ILE A N 1
ATOM 636 C CA . ILE A 1 84 ? -24.336 -5.271 21.206 1.00 90.38 84 ILE A CA 1
ATOM 637 C C . ILE A 1 84 ? -25.096 -6.101 22.246 1.00 90.38 84 ILE A C 1
ATOM 639 O O . ILE A 1 84 ? -25.907 -6.941 21.844 1.00 90.38 84 ILE A O 1
ATOM 643 N N . PRO A 1 85 ? -24.819 -5.929 23.552 1.00 92.25 85 PRO A N 1
ATOM 644 C CA . PRO A 1 85 ? -25.568 -6.604 24.605 1.00 92.25 85 PRO A CA 1
ATOM 645 C C . PRO A 1 85 ? -27.070 -6.331 24.471 1.00 92.25 85 PRO A C 1
ATOM 647 O O . PRO A 1 85 ? -27.484 -5.227 24.117 1.00 92.25 85 PRO A O 1
ATOM 650 N N . ARG A 1 86 ? -27.912 -7.345 24.694 1.00 91.44 86 ARG A N 1
ATOM 651 C CA . ARG A 1 86 ? -29.356 -7.195 24.450 1.00 91.44 86 ARG A CA 1
ATOM 652 C C . ARG A 1 86 ? -30.004 -6.195 25.411 1.00 91.44 86 ARG A C 1
ATOM 654 O O . ARG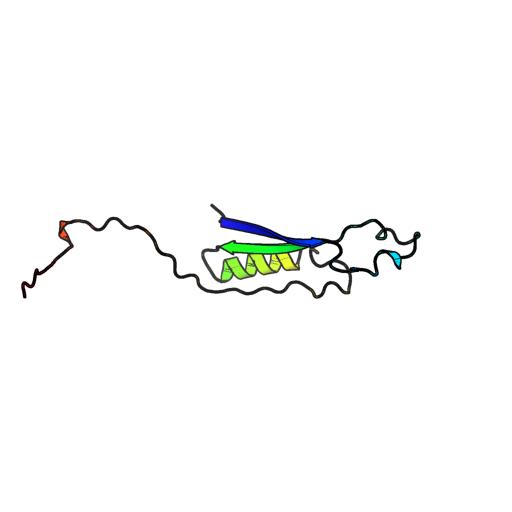 A 1 86 ? -30.953 -5.520 25.031 1.00 91.44 86 ARG A O 1
ATOM 661 N N . ASP A 1 87 ? -29.473 -6.107 26.621 1.00 94.81 87 ASP A N 1
ATOM 662 C CA . ASP A 1 87 ? -29.903 -5.251 27.724 1.00 94.81 87 ASP A CA 1
ATOM 663 C C . ASP A 1 87 ? -29.681 -3.750 27.481 1.00 94.81 87 ASP A C 1
ATOM 665 O O . ASP A 1 87 ? -30.362 -2.945 28.108 1.00 94.81 87 ASP A O 1
ATOM 669 N N . VAL A 1 88 ? -28.808 -3.358 26.542 1.00 94.62 88 VAL A N 1
ATOM 670 C CA . VAL A 1 88 ? -28.586 -1.938 26.191 1.00 94.62 88 VAL A CA 1
ATOM 671 C C . VAL A 1 88 ? -29.438 -1.452 25.012 1.00 94.62 88 VAL A C 1
ATOM 673 O O . VAL A 1 88 ? -29.356 -0.285 24.629 1.00 94.62 88 VAL A O 1
ATOM 676 N N . ILE A 1 89 ? -30.233 -2.334 24.394 1.00 93.75 89 ILE A N 1
ATOM 677 C CA . ILE A 1 89 ? -31.091 -1.982 23.258 1.00 93.75 89 ILE A CA 1
ATOM 678 C C . ILE A 1 89 ? -32.491 -1.631 23.767 1.00 93.75 89 ILE A C 1
ATOM 680 O O . ILE A 1 89 ? -33.250 -2.507 24.178 1.00 93.75 89 ILE A O 1
ATOM 684 N N . HIS A 1 90 ? -32.862 -0.358 23.644 1.00 92.56 90 HIS A N 1
ATOM 685 C CA . HIS A 1 90 ? -34.236 0.114 23.813 1.00 92.56 90 HIS A CA 1
ATOM 686 C C . HIS A 1 90 ? -34.879 0.304 22.437 1.00 92.56 90 HIS A C 1
ATOM 688 O O . HIS A 1 90 ? -34.295 0.947 21.567 1.00 92.56 90 HIS A O 1
ATOM 694 N N . TYR A 1 91 ? -36.059 -0.274 22.224 1.00 90.62 91 TYR A N 1
ATOM 695 C CA . TYR A 1 91 ? -36.796 -0.171 20.966 1.00 90.62 91 TYR A CA 1
ATOM 696 C C . TYR A 1 91 ? -38.283 0.047 21.248 1.00 90.62 91 TYR A C 1
ATOM 698 O O . TYR A 1 91 ? -38.824 -0.531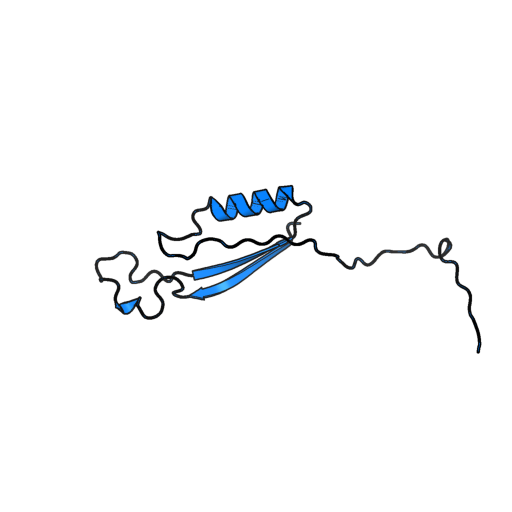 22.189 1.00 90.62 91 TYR A O 1
ATOM 706 N N . GLU A 1 92 ? -38.928 0.863 20.418 1.00 91.75 92 GLU A N 1
ATOM 707 C CA . GLU A 1 92 ? -40.382 1.023 20.360 1.00 91.75 92 GLU A CA 1
ATOM 708 C C . GLU A 1 92 ? -40.881 0.498 19.014 1.00 91.75 92 GLU A C 1
ATOM 710 O O . GLU A 1 92 ? -40.234 0.679 17.979 1.00 91.75 92 GLU A O 1
ATOM 715 N N . VAL A 1 93 ? -42.021 -0.188 19.037 1.00 91.25 93 VAL A N 1
ATOM 716 C CA . VAL A 1 93 ? -42.703 -0.663 17.832 1.00 91.25 93 VAL A CA 1
ATOM 717 C C . VAL A 1 93 ? -43.876 0.273 17.582 1.00 91.25 93 VAL A C 1
ATOM 719 O O . VAL A 1 93 ? -44.735 0.425 18.447 1.00 91.25 93 VAL A O 1
ATOM 722 N N . HIS A 1 94 ? -43.905 0.892 16.404 1.00 86.06 94 HIS A N 1
ATOM 723 C CA . HIS A 1 94 ? -45.036 1.695 15.953 1.00 86.06 94 HIS A CA 1
ATOM 724 C C . HIS A 1 94 ? -45.817 0.904 14.905 1.00 86.06 94 HIS A C 1
ATOM 726 O O . HIS A 1 94 ? -45.258 0.524 13.874 1.00 86.06 94 HIS A O 1
ATOM 732 N N . GLU A 1 95 ? -47.092 0.651 15.182 1.00 84.31 95 GLU A N 1
ATOM 733 C CA . GLU A 1 95 ? -48.035 0.075 14.222 1.00 84.31 95 GLU A CA 1
ATOM 734 C C . GLU A 1 95 ? -48.766 1.208 13.481 1.00 84.31 95 GLU A C 1
ATOM 736 O O . GLU A 1 95 ? -49.018 2.266 14.066 1.00 84.31 95 GLU A O 1
ATOM 741 N N . PHE A 1 96 ? -49.033 1.001 12.187 1.00 74.62 96 PHE A N 1
ATOM 742 C CA . PHE A 1 96 ? -49.741 1.939 11.306 1.00 74.62 96 PHE A CA 1
ATOM 743 C C . PHE A 1 96 ? -51.235 1.633 11.247 1.00 74.62 96 PHE A C 1
ATOM 745 O O . PHE A 1 96 ? -51.578 0.429 11.211 1.00 74.62 96 PHE A O 1
#

Sequence (96 aa):
VLEYRIERIGIDSLYGSRSNQIPDTYPVKNATDVRVRFVVRVSSNMEARKVENEIKGGGINGVAGSGGVKTNTRKIIGVKSTLIPRDVIHYEVHEF

Secondary structure (DSSP, 8-state):
--EEEEEEEEESTTTGGGGGGS-TTSTTTT---EEEEEEEE-SSHHHHHHHHHHHHHTT-S-TTTS-------------------GGG--------

pLDDT: mean 80.11, std 12.56, range [50.75, 94.81]

Foldseek 3Di:
DKDKDKDFPDWCQQQPPNLVVPDPPDPCSPPTQIDMDMDTDDPDPVVVVVVVCCCQVVCNQDDPRNPGDDDDDDDDDDDDDDDDPPVPDDDDDDDD

Radius of gyration: 23.57 Å; chains: 1; bounding box: 75×17×57 Å